Protein AF-A0A2E9WLW0-F1 (afdb_monomer)

Solvent-accessible surface area (backbone atoms only — not comparable to full-atom values): 6761 Å² total; per-residue (Å²): 108,70,68,60,52,52,49,50,51,51,50,53,53,50,38,48,53,51,16,42,52,39,30,72,78,68,38,71,58,10,57,54,50,35,49,49,51,36,47,74,72,67,43,50,56,72,55,32,51,60,54,44,50,54,54,47,49,53,50,51,44,54,52,50,62,75,46,45,91,77,54,61,59,71,61,50,51,56,48,47,68,70,49,59,59,51,62,55,54,46,62,75,45,40,85,77,50,58,55,66,64,51,51,52,53,51,52,53,50,51,51,48,73,74,66,56,79,90,85,126

pLDDT: mean 90.21, std 7.57, range [45.0, 96.81]

Mean predicted aligned error: 4.79 Å

Radius of gyration: 15.96 Å; Cα contacts (8 Å, |Δi|>4): 56; chains: 1; bounding box: 46×31×40 Å

Sequence (120 aa):
MAELELLTLAVLVGAALVGSTISGFLGMGGGIFLLTVLFLCGLEPALAIPIHALVQLTSNGTRAVLFREHVRWSAWRTFALCALPFPVLGLAVAGLLDPDQTKVMIGCLVIFATWKPKGW

Structure (mmCIF, N/CA/C/O backbone):
data_AF-A0A2E9WLW0-F1
#
_entry.id   AF-A0A2E9WLW0-F1
#
loop_
_atom_site.group_PDB
_atom_site.id
_atom_site.type_symbol
_atom_site.label_atom_id
_atom_site.label_alt_id
_atom_site.label_comp_id
_atom_site.label_asym_id
_atom_site.label_entity_id
_atom_site.label_seq_id
_atom_site.pdbx_PDB_ins_code
_atom_site.Cartn_x
_atom_site.Cartn_y
_atom_site.Cartn_z
_atom_site.occupancy
_atom_site.B_iso_or_equiv
_atom_site.auth_seq_id
_atom_site.auth_comp_id
_atom_site.auth_asym_id
_atom_site.auth_atom_id
_atom_site.pdbx_PDB_model_num
ATOM 1 N N . MET A 1 1 ? 25.760 -7.059 -9.262 1.00 61.97 1 MET A N 1
ATOM 2 C CA . MET A 1 1 ? 24.325 -7.411 -9.380 1.00 61.97 1 MET A CA 1
ATOM 3 C C . MET A 1 1 ? 23.724 -7.781 -8.028 1.00 61.97 1 MET A C 1
ATOM 5 O O . MET A 1 1 ? 22.795 -7.101 -7.631 1.00 61.97 1 MET A O 1
ATOM 9 N N . ALA A 1 2 ? 24.290 -8.734 -7.274 1.00 71.62 2 ALA A N 1
ATOM 10 C CA . ALA A 1 2 ? 23.779 -9.109 -5.944 1.00 71.62 2 ALA A CA 1
ATOM 11 C C . ALA A 1 2 ? 23.709 -7.948 -4.925 1.00 71.62 2 ALA A C 1
ATOM 13 O O . ALA A 1 2 ? 22.728 -7.824 -4.202 1.00 71.62 2 ALA A O 1
ATOM 14 N N . GLU A 1 3 ? 24.705 -7.054 -4.894 1.00 67.75 3 GLU A N 1
ATOM 15 C CA . GLU A 1 3 ? 24.673 -5.883 -3.996 1.00 67.75 3 GLU A CA 1
ATOM 16 C C . GLU A 1 3 ? 23.562 -4.885 -4.353 1.00 67.75 3 GLU A C 1
ATOM 18 O O . GLU A 1 3 ? 22.926 -4.322 -3.466 1.00 67.75 3 GLU A O 1
ATOM 23 N N . LEU A 1 4 ? 23.293 -4.701 -5.651 1.00 69.69 4 LEU A N 1
ATOM 24 C CA . LEU A 1 4 ? 22.217 -3.833 -6.130 1.00 69.69 4 LEU A CA 1
ATOM 25 C C . LEU A 1 4 ? 20.842 -4.426 -5.789 1.00 69.69 4 LEU A C 1
ATOM 27 O O . LEU A 1 4 ? 19.948 -3.688 -5.390 1.00 69.69 4 LEU A O 1
ATOM 31 N N . GLU A 1 5 ? 20.682 -5.750 -5.871 1.00 86.12 5 GLU A N 1
ATOM 32 C CA . GLU A 1 5 ? 19.455 -6.424 -5.426 1.00 86.12 5 GLU A CA 1
ATOM 33 C C . GLU A 1 5 ? 19.240 -6.318 -3.915 1.00 86.12 5 GLU A C 1
ATOM 35 O O . GLU A 1 5 ? 18.125 -6.031 -3.475 1.00 86.12 5 GLU A O 1
ATOM 40 N N . LEU A 1 6 ? 20.296 -6.499 -3.114 1.00 90.75 6 LEU A N 1
ATOM 41 C CA . LEU A 1 6 ? 20.202 -6.378 -1.660 1.00 90.75 6 LEU A CA 1
ATOM 42 C C . LEU A 1 6 ? 19.828 -4.952 -1.242 1.00 90.75 6 LEU A C 1
ATOM 44 O O . LEU A 1 6 ? 18.995 -4.770 -0.353 1.00 90.75 6 LEU A O 1
ATOM 48 N N . LEU A 1 7 ? 20.406 -3.948 -1.906 1.00 91.25 7 LEU A N 1
ATOM 49 C CA . LEU A 1 7 ? 20.054 -2.550 -1.688 1.00 91.25 7 LEU A CA 1
ATOM 50 C C . LEU A 1 7 ? 18.584 -2.287 -2.032 1.00 91.25 7 LEU A C 1
ATOM 52 O O . LEU A 1 7 ? 17.874 -1.694 -1.220 1.00 91.25 7 LEU A O 1
ATOM 56 N N . THR A 1 8 ? 18.103 -2.760 -3.186 1.00 89.38 8 THR A N 1
ATOM 57 C CA . THR A 1 8 ? 16.689 -2.626 -3.569 1.00 89.38 8 THR A CA 1
ATOM 58 C C . THR A 1 8 ? 15.778 -3.285 -2.540 1.00 89.38 8 THR A C 1
ATOM 60 O O . THR A 1 8 ? 14.813 -2.668 -2.093 1.00 89.38 8 THR A O 1
ATOM 63 N N . LEU A 1 9 ? 16.100 -4.499 -2.091 1.00 91.88 9 LEU A N 1
ATOM 64 C CA . LEU A 1 9 ? 15.319 -5.185 -1.066 1.00 91.88 9 LEU A CA 1
ATOM 65 C C . LEU A 1 9 ? 15.293 -4.397 0.251 1.00 91.88 9 LEU A C 1
ATOM 67 O O . LEU A 1 9 ? 14.224 -4.219 0.835 1.00 91.88 9 LEU A O 1
ATOM 71 N N . ALA A 1 10 ? 16.440 -3.882 0.696 1.00 94.31 10 ALA A N 1
ATOM 72 C CA . ALA A 1 10 ? 16.530 -3.066 1.903 1.00 94.31 10 ALA A CA 1
ATOM 73 C C . ALA A 1 10 ? 15.683 -1.787 1.793 1.00 94.31 10 ALA A C 1
ATOM 75 O O . ALA A 1 10 ? 14.963 -1.444 2.734 1.00 94.31 10 ALA A O 1
ATOM 76 N N . VAL A 1 11 ? 15.706 -1.120 0.633 1.00 93.75 11 VAL A N 1
ATOM 77 C CA . VAL A 1 11 ? 14.865 0.053 0.350 1.00 93.75 11 VAL A CA 1
ATOM 78 C C . VAL A 1 11 ? 13.383 -0.312 0.397 1.00 93.75 11 VAL A C 1
ATOM 80 O O . VAL A 1 11 ? 12.614 0.385 1.056 1.00 93.75 11 VAL A O 1
ATOM 83 N N . LEU A 1 12 ? 12.971 -1.408 -0.244 1.00 93.88 12 LEU A N 1
ATOM 84 C CA . LEU A 1 12 ? 11.569 -1.835 -0.269 1.00 93.88 12 LEU A CA 1
ATOM 85 C C . LEU A 1 12 ? 11.058 -2.224 1.124 1.00 93.88 12 LEU A C 1
ATOM 87 O O . LEU A 1 12 ? 9.948 -1.843 1.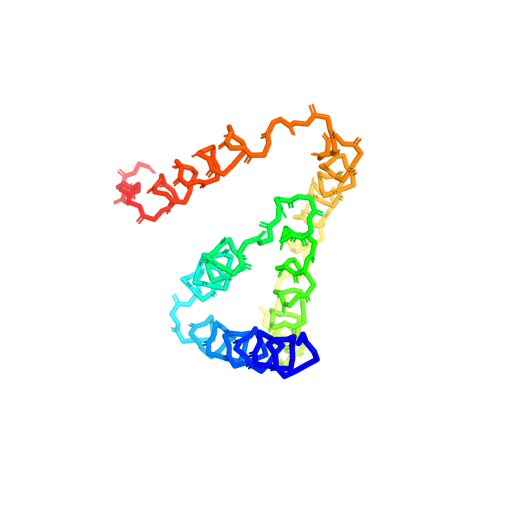497 1.00 93.88 12 LEU A O 1
ATOM 91 N N . VAL A 1 13 ? 11.870 -2.923 1.921 1.00 94.69 13 VAL A N 1
ATOM 92 C CA . VAL A 1 13 ? 11.539 -3.262 3.315 1.00 94.69 13 VAL A CA 1
ATOM 93 C C . VAL A 1 13 ? 11.442 -1.999 4.172 1.00 94.69 13 VAL A C 1
ATOM 95 O O . VAL A 1 13 ? 10.467 -1.824 4.907 1.00 94.69 13 VAL A O 1
ATOM 98 N N . GLY A 1 14 ? 12.407 -1.084 4.045 1.00 96.06 14 GLY A N 1
ATOM 99 C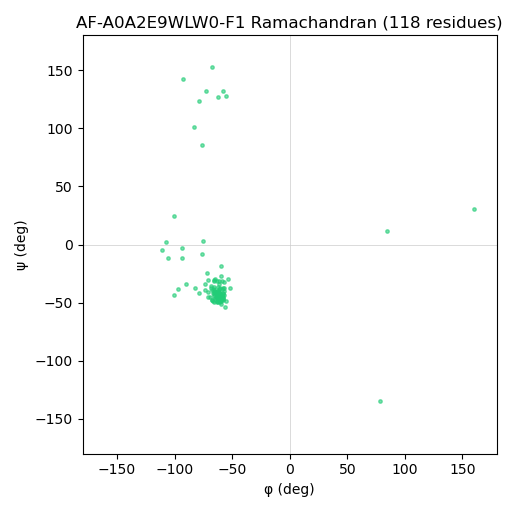 CA . GLY A 1 14 ? 12.379 0.205 4.736 1.00 96.06 14 GLY A CA 1
ATOM 100 C C . GLY A 1 14 ? 11.147 1.032 4.363 1.00 96.06 14 GLY A C 1
ATOM 101 O O . GLY A 1 14 ? 10.455 1.554 5.238 1.00 96.06 14 GLY A O 1
ATOM 102 N N . ALA A 1 15 ? 10.807 1.088 3.076 1.00 95.31 15 ALA A N 1
ATOM 103 C CA . ALA A 1 15 ? 9.621 1.775 2.585 1.00 95.31 15 ALA A CA 1
ATOM 104 C C . ALA A 1 15 ? 8.322 1.118 3.069 1.00 95.31 15 ALA A C 1
ATOM 106 O O . ALA A 1 15 ? 7.385 1.826 3.435 1.00 95.31 15 ALA A O 1
ATOM 107 N N . ALA A 1 16 ? 8.255 -0.213 3.135 1.00 93.88 16 ALA A N 1
ATOM 108 C CA . ALA A 1 16 ? 7.107 -0.926 3.693 1.00 93.88 16 ALA A CA 1
ATOM 109 C 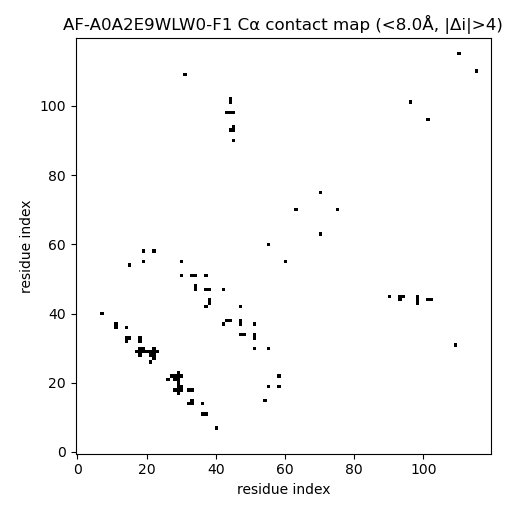C . ALA A 1 16 ? 6.901 -0.600 5.183 1.00 93.88 16 ALA A C 1
ATOM 111 O O . ALA A 1 16 ? 5.762 -0.392 5.617 1.00 93.88 16 ALA A O 1
ATOM 112 N N . LEU A 1 17 ? 7.987 -0.491 5.955 1.00 94.06 17 LEU A N 1
ATOM 113 C CA . LEU A 1 17 ? 7.947 -0.099 7.366 1.00 94.06 17 LEU A CA 1
ATOM 114 C C . LEU A 1 17 ? 7.493 1.358 7.542 1.00 94.06 17 LEU A C 1
ATOM 116 O O . LEU A 1 17 ? 6.582 1.638 8.329 1.00 94.06 17 LEU A O 1
ATOM 120 N N . VAL A 1 18 ? 8.088 2.284 6.785 1.00 94.19 18 VAL A N 1
ATOM 121 C CA . VAL A 1 18 ? 7.729 3.711 6.816 1.00 94.19 18 VAL A CA 1
ATOM 122 C C . VAL A 1 18 ? 6.283 3.905 6.362 1.00 94.19 18 VAL A C 1
ATOM 124 O O . VAL A 1 18 ? 5.497 4.532 7.068 1.00 94.19 18 VAL A O 1
ATOM 127 N N . GLY A 1 19 ? 5.890 3.302 5.241 1.00 92.06 19 GLY A N 1
ATOM 128 C CA . GLY A 1 19 ? 4.526 3.348 4.717 1.00 92.06 19 GLY A CA 1
ATOM 129 C C . GLY A 1 19 ? 3.505 2.746 5.681 1.00 92.06 19 GLY A C 1
ATOM 130 O O . GLY A 1 19 ? 2.418 3.298 5.854 1.00 92.06 19 GLY A O 1
ATOM 131 N N . SER A 1 20 ? 3.853 1.668 6.385 1.00 90.69 20 SER A N 1
ATOM 132 C CA . SER A 1 20 ? 2.989 1.097 7.426 1.00 90.69 20 SER A CA 1
ATOM 133 C C . SER A 1 20 ? 2.831 2.028 8.626 1.00 90.69 20 SER A C 1
ATOM 135 O O . SER A 1 20 ? 1.714 2.199 9.114 1.00 90.69 20 SER A O 1
ATOM 137 N N . THR A 1 21 ? 3.918 2.669 9.057 1.00 90.81 21 THR A N 1
ATOM 138 C CA . THR A 1 21 ? 3.910 3.665 10.138 1.00 90.81 21 THR A CA 1
ATOM 139 C C . THR A 1 21 ? 3.050 4.872 9.762 1.00 90.81 21 THR A C 1
ATOM 141 O O . THR A 1 21 ? 2.134 5.231 10.501 1.00 90.81 21 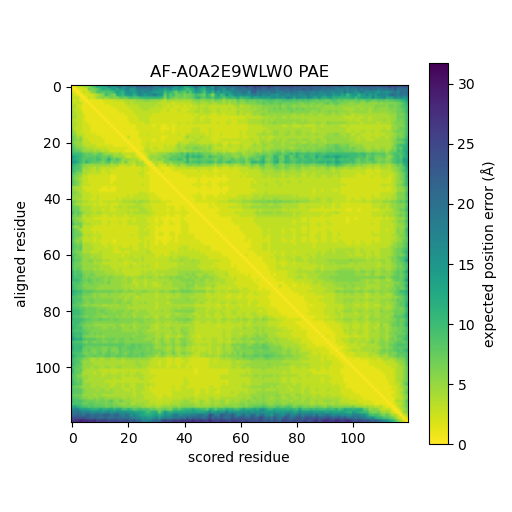THR A O 1
ATOM 144 N N . ILE A 1 22 ? 3.262 5.439 8.569 1.00 89.81 22 ILE A N 1
ATOM 145 C CA . ILE A 1 22 ? 2.436 6.523 8.016 1.00 89.81 22 ILE A CA 1
ATOM 146 C C . ILE A 1 22 ? 0.973 6.081 7.949 1.00 89.81 22 ILE A C 1
ATOM 148 O O . ILE A 1 22 ? 0.095 6.840 8.348 1.00 89.81 22 ILE A O 1
ATOM 152 N N . SER A 1 23 ? 0.698 4.849 7.510 1.00 88.31 23 SER A N 1
ATOM 153 C CA . SER A 1 23 ? -0.675 4.338 7.442 1.00 88.31 23 SER A CA 1
ATOM 154 C C . SER A 1 23 ? -1.357 4.286 8.807 1.00 88.31 23 SER A C 1
ATOM 156 O O . SER A 1 23 ? -2.561 4.518 8.899 1.00 88.31 23 SER A O 1
ATOM 158 N N . GLY A 1 24 ? -0.593 4.007 9.865 1.00 84.44 24 GLY A N 1
ATOM 159 C CA . GLY A 1 24 ? -1.087 3.989 11.238 1.00 84.44 24 GLY A CA 1
ATOM 160 C C . GLY A 1 24 ? -1.526 5.362 11.754 1.00 84.44 24 GLY A C 1
ATOM 161 O O . GLY A 1 24 ? -2.546 5.440 12.432 1.00 84.44 24 GLY A O 1
ATOM 162 N N . PHE A 1 25 ? -0.799 6.433 11.416 1.00 85.88 25 PHE A N 1
ATOM 163 C CA . PHE A 1 25 ? -1.073 7.785 11.931 1.00 85.88 25 PHE A CA 1
ATOM 164 C C . PHE A 1 25 ? -1.904 8.664 10.986 1.00 85.88 25 PHE A C 1
ATOM 166 O O . PHE A 1 25 ? -2.739 9.442 11.437 1.00 85.88 25 PHE A O 1
ATOM 173 N N . LEU A 1 26 ? -1.664 8.565 9.676 1.00 80.75 26 LEU A N 1
ATOM 174 C CA . LEU A 1 26 ? -2.188 9.471 8.644 1.00 80.75 26 LEU A CA 1
ATOM 175 C C . LEU A 1 26 ? -3.227 8.803 7.724 1.00 80.75 26 LEU A C 1
ATOM 177 O O . LEU A 1 26 ? -3.813 9.464 6.866 1.00 80.75 26 LEU A O 1
ATOM 181 N N . GLY A 1 27 ? -3.473 7.498 7.873 1.00 81.00 27 GLY A N 1
ATOM 182 C CA . GLY A 1 27 ? -4.435 6.756 7.054 1.00 81.00 27 GLY A CA 1
ATOM 183 C C . GLY A 1 27 ? -3.902 6.399 5.660 1.00 81.00 27 GLY A C 1
ATOM 184 O O . GLY A 1 27 ? -2.785 5.918 5.514 1.00 81.00 27 GLY A O 1
ATOM 185 N N . MET A 1 28 ? -4.692 6.591 4.598 1.00 79.19 28 MET A N 1
ATOM 186 C CA . MET A 1 28 ? -4.394 6.034 3.259 1.00 79.19 28 MET A CA 1
ATOM 187 C C . MET A 1 28 ? -3.057 6.482 2.629 1.00 79.19 28 MET A C 1
ATOM 189 O O . MET A 1 28 ? -2.553 5.801 1.735 1.00 79.19 28 MET A O 1
ATOM 193 N N . GLY A 1 29 ? -2.454 7.580 3.100 1.00 83.81 29 GLY A N 1
ATOM 194 C CA . GLY A 1 29 ? -1.206 8.125 2.551 1.00 83.81 29 GLY A CA 1
ATOM 195 C C . GLY A 1 29 ? -0.024 7.151 2.582 1.00 83.81 29 GLY A C 1
ATOM 196 O O . GLY A 1 29 ? 0.798 7.156 1.669 1.00 83.81 29 GLY A O 1
ATOM 197 N N . GLY A 1 30 ? 0.039 6.261 3.575 1.00 89.88 30 GLY A N 1
ATOM 198 C CA . GLY A 1 30 ? 1.142 5.304 3.677 1.00 89.88 30 GLY A CA 1
ATOM 199 C C . GLY A 1 30 ? 1.110 4.215 2.601 1.00 89.88 30 GLY A C 1
ATOM 200 O O . GLY A 1 30 ? 2.159 3.770 2.136 1.00 89.88 30 GLY A O 1
ATOM 201 N N . GLY A 1 31 ? -0.086 3.846 2.138 1.00 92.12 31 GLY A N 1
ATOM 202 C CA . GLY A 1 31 ? -0.235 2.934 1.010 1.00 92.12 31 GLY A CA 1
ATOM 203 C C . GLY A 1 31 ? 0.204 3.567 -0.311 1.00 92.12 31 GLY A C 1
ATOM 204 O O . GLY A 1 31 ? 0.958 2.959 -1.069 1.00 92.12 31 GLY A O 1
ATOM 205 N N . ILE A 1 32 ? -0.211 4.813 -0.549 1.00 92.69 32 ILE A N 1
ATOM 206 C CA . ILE A 1 32 ? 0.184 5.587 -1.735 1.00 92.69 32 ILE A CA 1
ATOM 207 C C . ILE A 1 32 ? 1.708 5.748 -1.783 1.00 92.69 32 ILE A C 1
ATOM 209 O O . ILE A 1 32 ? 2.320 5.540 -2.832 1.00 92.69 32 ILE A O 1
ATOM 213 N N . PHE A 1 33 ? 2.323 6.051 -0.635 1.00 93.69 33 PHE A N 1
ATOM 214 C CA . PHE A 1 33 ? 3.775 6.128 -0.493 1.00 93.69 33 PHE A CA 1
ATOM 215 C C . PHE A 1 33 ? 4.460 4.825 -0.921 1.00 93.69 33 PHE A C 1
ATOM 217 O O . PHE A 1 33 ? 5.317 4.847 -1.802 1.00 93.69 33 PHE A O 1
ATOM 224 N N . LEU A 1 34 ? 4.053 3.684 -0.355 1.00 95.25 34 LEU A N 1
ATOM 225 C CA . LEU A 1 34 ? 4.658 2.395 -0.692 1.00 95.25 34 LEU A CA 1
ATOM 226 C C . LEU A 1 34 ? 4.500 2.057 -2.181 1.00 95.25 34 LEU A C 1
ATOM 228 O O . LEU A 1 34 ? 5.463 1.631 -2.813 1.00 95.25 34 LEU A O 1
ATOM 232 N N . LEU A 1 35 ? 3.309 2.265 -2.748 1.00 94.81 35 LEU A N 1
ATOM 233 C CA . LEU A 1 35 ? 3.056 1.993 -4.165 1.00 94.81 35 LEU A CA 1
ATOM 234 C C . LEU A 1 35 ? 3.943 2.854 -5.078 1.00 94.81 35 LEU A C 1
ATOM 236 O O . LEU A 1 35 ? 4.471 2.362 -6.072 1.00 94.81 35 LEU A O 1
ATOM 240 N N . THR A 1 36 ? 4.167 4.112 -4.693 1.00 93.38 36 THR A N 1
ATOM 241 C CA . THR A 1 36 ? 5.071 5.026 -5.405 1.00 93.38 36 THR A CA 1
ATOM 242 C C . THR A 1 36 ? 6.508 4.517 -5.373 1.00 93.38 36 THR A C 1
ATOM 244 O O . THR A 1 36 ? 7.159 4.471 -6.413 1.00 93.38 36 THR A O 1
ATOM 247 N N . VAL A 1 37 ? 7.002 4.086 -4.208 1.00 95.31 37 VAL A N 1
ATOM 248 C CA . VAL A 1 37 ? 8.364 3.543 -4.086 1.00 95.31 37 VAL A CA 1
ATOM 249 C C . VAL A 1 37 ? 8.539 2.284 -4.936 1.00 95.31 37 VAL A C 1
ATOM 251 O O . VAL A 1 37 ? 9.547 2.164 -5.625 1.00 95.31 37 VAL A O 1
ATOM 254 N N . LEU A 1 38 ? 7.551 1.383 -4.956 1.00 95.62 38 LEU A N 1
ATOM 255 C CA . LEU A 1 38 ? 7.598 0.180 -5.797 1.00 95.62 38 LEU A CA 1
ATOM 256 C C . LEU A 1 38 ? 7.766 0.539 -7.284 1.00 95.62 38 LEU A C 1
ATOM 258 O O . LEU A 1 38 ? 8.625 -0.033 -7.953 1.00 95.62 38 LEU A O 1
ATOM 262 N N . PHE A 1 39 ? 7.020 1.527 -7.789 1.00 94.44 39 PHE A N 1
ATOM 263 C CA . PHE A 1 39 ? 7.173 1.995 -9.171 1.00 94.44 39 PHE A CA 1
ATOM 264 C C . PHE A 1 39 ? 8.509 2.699 -9.430 1.00 94.44 39 PHE A C 1
ATOM 266 O O . PHE A 1 39 ? 9.108 2.482 -10.482 1.00 94.44 39 PHE A O 1
ATOM 273 N N . LEU A 1 40 ? 9.007 3.502 -8.483 1.00 92.38 40 LEU A N 1
ATOM 274 C CA . LEU A 1 40 ? 10.314 4.162 -8.604 1.00 92.38 40 LEU A CA 1
ATOM 275 C C . LEU A 1 40 ? 11.479 3.164 -8.611 1.00 92.38 40 LEU A C 1
ATOM 277 O O . LEU A 1 40 ? 12.487 3.409 -9.267 1.00 92.38 40 LEU A O 1
ATOM 281 N N . CYS A 1 41 ? 11.330 2.023 -7.935 1.00 91.75 41 CYS A N 1
ATOM 282 C CA . CYS A 1 41 ? 12.273 0.905 -8.001 1.00 91.75 41 CYS A CA 1
ATOM 283 C C . CYS A 1 41 ? 12.163 0.088 -9.303 1.00 91.75 41 CYS A C 1
ATOM 285 O O . CYS A 1 41 ? 12.866 -0.909 -9.451 1.00 91.75 41 CYS A O 1
ATOM 287 N N . GLY A 1 42 ? 11.304 0.493 -10.245 1.00 91.38 42 GLY A N 1
ATOM 288 C CA . GLY A 1 42 ? 11.184 -0.126 -11.564 1.00 91.38 42 GLY A CA 1
ATOM 289 C C . GLY A 1 42 ? 10.268 -1.347 -11.616 1.00 91.38 42 GLY A C 1
ATOM 290 O O . GLY A 1 42 ? 10.269 -2.049 -12.623 1.00 91.38 42 GLY A O 1
ATOM 291 N N . LEU A 1 43 ? 9.479 -1.617 -10.570 1.00 92.81 43 LEU A N 1
ATOM 292 C CA . LEU A 1 43 ? 8.546 -2.741 -10.603 1.00 92.81 43 LEU A CA 1
ATOM 293 C C . LEU A 1 43 ? 7.367 -2.421 -11.524 1.00 92.81 43 LEU A C 1
ATOM 295 O O . LEU A 1 43 ? 6.720 -1.377 -11.409 1.00 92.81 43 LEU A O 1
ATOM 299 N N . GLU A 1 44 ? 7.047 -3.361 -12.406 1.00 93.06 44 GLU A N 1
ATOM 300 C CA . GLU A 1 44 ? 5.849 -3.279 -13.234 1.00 93.06 44 GLU A CA 1
ATOM 301 C C . GLU A 1 44 ? 4.571 -3.404 -12.388 1.00 93.06 44 GLU A C 1
ATOM 303 O O . GLU A 1 44 ? 4.581 -4.070 -11.346 1.00 93.06 44 GLU A O 1
ATOM 308 N N . PRO A 1 45 ? 3.436 -2.828 -12.831 1.00 92.56 45 PRO A N 1
ATOM 309 C CA . PRO A 1 45 ? 2.158 -2.913 -12.120 1.00 92.56 45 PRO A CA 1
ATOM 310 C C . PRO A 1 45 ? 1.737 -4.335 -11.746 1.00 92.56 45 PRO A C 1
ATOM 312 O O . PRO A 1 45 ? 1.241 -4.546 -10.639 1.00 92.56 45 PRO A O 1
ATOM 315 N N . ALA A 1 46 ? 2.003 -5.310 -12.619 1.00 91.06 46 ALA A N 1
ATOM 316 C CA . ALA A 1 46 ? 1.695 -6.718 -12.382 1.00 91.06 46 ALA A CA 1
ATOM 317 C C . ALA A 1 46 ? 2.402 -7.302 -11.141 1.00 91.06 46 ALA A C 1
ATOM 319 O O . ALA A 1 46 ? 1.871 -8.217 -10.517 1.00 91.06 46 ALA A O 1
ATOM 320 N N . LEU A 1 47 ? 3.559 -6.755 -10.747 1.00 91.81 47 LEU A N 1
ATOM 321 C CA . LEU A 1 47 ? 4.295 -7.146 -9.537 1.00 91.81 47 LEU A CA 1
ATOM 322 C C . LEU A 1 47 ? 4.062 -6.177 -8.374 1.00 91.81 47 LEU A C 1
ATOM 324 O O . LEU A 1 47 ? 3.836 -6.600 -7.238 1.00 91.81 47 LEU A O 1
ATOM 328 N N . ALA A 1 48 ? 4.092 -4.873 -8.646 1.00 93.56 48 ALA A N 1
ATOM 329 C CA . ALA A 1 48 ? 3.968 -3.839 -7.626 1.00 93.56 48 ALA A CA 1
ATOM 330 C C . ALA A 1 48 ? 2.610 -3.890 -6.909 1.00 93.56 48 ALA A C 1
ATOM 332 O O . ALA A 1 48 ? 2.565 -3.774 -5.684 1.00 93.56 48 ALA A O 1
ATOM 333 N N . ILE A 1 49 ? 1.506 -4.094 -7.640 1.00 93.00 49 ILE A N 1
ATOM 334 C CA . ILE A 1 49 ? 0.154 -4.083 -7.059 1.00 93.00 49 ILE A CA 1
ATOM 335 C C . ILE A 1 49 ? -0.049 -5.256 -6.080 1.00 93.00 49 ILE A C 1
ATOM 337 O O . ILE A 1 49 ? -0.471 -4.990 -4.951 1.00 93.00 49 ILE A O 1
ATOM 341 N N . PRO A 1 50 ? 0.275 -6.525 -6.417 1.00 92.00 50 PRO A N 1
ATOM 342 C CA . PRO A 1 50 ? 0.183 -7.626 -5.456 1.00 92.00 50 PRO A CA 1
ATOM 343 C C . PRO A 1 50 ? 1.073 -7.445 -4.223 1.00 92.00 50 PRO A C 1
ATOM 345 O O . PRO A 1 50 ? 0.611 -7.670 -3.103 1.00 92.00 50 PRO A O 1
ATOM 348 N N . ILE A 1 51 ? 2.323 -6.998 -4.401 1.00 93.75 51 ILE A N 1
ATOM 349 C CA . ILE A 1 51 ? 3.246 -6.749 -3.280 1.00 93.75 51 ILE A CA 1
ATOM 350 C C . ILE A 1 51 ? 2.667 -5.679 -2.352 1.00 93.75 51 ILE A C 1
ATOM 352 O O . ILE A 1 51 ? 2.564 -5.886 -1.141 1.00 93.75 51 ILE A O 1
ATOM 356 N N . HIS A 1 52 ? 2.227 -4.559 -2.924 1.00 94.25 52 HIS A N 1
ATOM 357 C CA . HIS A 1 52 ? 1.557 -3.494 -2.193 1.00 94.25 52 HIS A CA 1
ATOM 358 C C . HIS A 1 52 ? 0.334 -4.017 -1.424 1.00 94.25 52 HIS A C 1
ATOM 360 O O . HIS A 1 52 ? 0.203 -3.760 -0.227 1.00 94.25 52 HIS A O 1
ATOM 366 N N . ALA A 1 53 ? -0.536 -4.788 -2.081 1.00 92.88 53 ALA A N 1
ATOM 367 C CA . ALA A 1 53 ? -1.744 -5.336 -1.473 1.00 92.88 53 ALA A CA 1
ATOM 368 C C . ALA A 1 53 ? -1.435 -6.248 -0.275 1.00 92.88 53 ALA A C 1
ATOM 370 O O . ALA A 1 53 ? -2.089 -6.126 0.760 1.00 92.88 53 ALA A O 1
ATOM 371 N N . LEU A 1 54 ? -0.420 -7.112 -0.372 1.00 93.50 54 LEU A N 1
ATOM 372 C CA . LEU A 1 54 ? -0.009 -8.000 0.722 1.00 93.50 54 LEU A CA 1
ATOM 373 C C . LEU A 1 54 ? 0.540 -7.225 1.925 1.00 93.50 54 LEU A C 1
ATOM 375 O O . LEU A 1 54 ? 0.163 -7.501 3.072 1.00 93.50 54 LEU A O 1
ATOM 379 N N . VAL A 1 55 ? 1.387 -6.222 1.676 1.00 93.62 55 VAL A N 1
ATOM 380 C CA . VAL A 1 55 ? 1.910 -5.357 2.742 1.00 93.62 55 VAL A CA 1
ATOM 381 C C . VAL A 1 55 ? 0.765 -4.603 3.419 1.00 93.62 55 VAL A C 1
ATOM 383 O O . VAL A 1 55 ? 0.681 -4.581 4.649 1.00 93.62 55 VAL A O 1
ATOM 386 N N . GLN A 1 56 ? -0.176 -4.058 2.644 1.00 92.81 56 GLN A N 1
ATOM 387 C CA . GLN A 1 56 ? -1.328 -3.341 3.190 1.00 92.81 56 GLN A CA 1
ATOM 388 C C . GLN A 1 56 ? -2.307 -4.256 3.920 1.00 92.81 56 GLN A C 1
ATOM 390 O O . GLN A 1 56 ? -2.873 -3.836 4.929 1.00 92.81 56 GLN A O 1
ATOM 395 N N . LEU A 1 57 ? -2.506 -5.492 3.465 1.00 92.75 57 LEU A N 1
ATOM 396 C CA . LEU A 1 57 ? -3.346 -6.460 4.162 1.00 92.75 57 LEU A CA 1
ATOM 397 C C . LEU A 1 57 ? -2.745 -6.815 5.523 1.00 92.75 57 LEU A C 1
ATOM 399 O O . LEU A 1 57 ? -3.464 -6.850 6.515 1.00 92.75 57 LEU A O 1
ATOM 403 N N . THR A 1 58 ? -1.426 -6.987 5.591 1.00 93.31 58 THR A N 1
ATOM 404 C CA . THR A 1 58 ? -0.719 -7.252 6.852 1.00 93.31 58 THR A CA 1
ATOM 405 C C . THR A 1 58 ? -0.769 -6.030 7.779 1.00 93.31 58 THR A C 1
ATOM 407 O O . THR A 1 58 ? -1.155 -6.130 8.946 1.0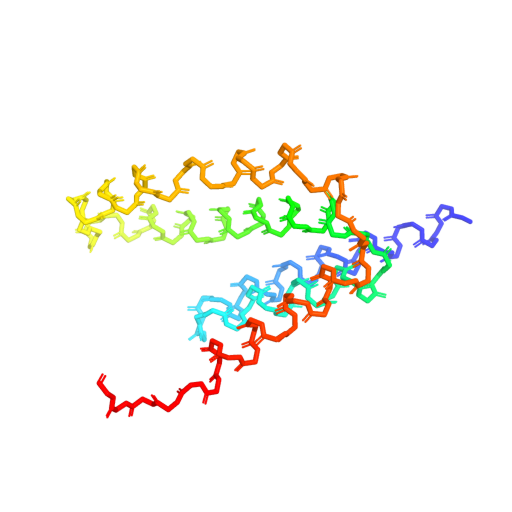0 93.31 58 THR A O 1
ATOM 410 N N . SER A 1 59 ? -0.466 -4.841 7.252 1.00 92.06 59 SER A N 1
ATOM 411 C CA . SER A 1 59 ? -0.467 -3.578 8.003 1.00 92.06 59 SER A CA 1
ATOM 412 C C . SER A 1 59 ? -1.859 -3.210 8.534 1.00 92.06 59 SER A C 1
ATOM 414 O O . SER A 1 59 ? -2.027 -2.925 9.717 1.00 92.06 59 SER A O 1
ATOM 416 N N . ASN A 1 60 ? -2.891 -3.244 7.688 1.00 91.88 60 ASN A N 1
ATOM 417 C CA . ASN A 1 60 ? -4.266 -2.959 8.110 1.00 91.88 60 ASN A CA 1
ATOM 418 C C . ASN A 1 60 ? -4.866 -4.107 8.924 1.00 91.88 60 ASN A C 1
ATOM 420 O O . ASN A 1 60 ? -5.641 -3.860 9.844 1.00 91.88 60 ASN A O 1
ATOM 424 N N . GLY A 1 61 ? -4.505 -5.350 8.607 1.00 92.56 61 GLY A N 1
ATOM 425 C CA . GLY A 1 61 ? -4.985 -6.543 9.297 1.00 92.56 61 GLY A CA 1
ATOM 426 C C . GLY A 1 61 ? -4.550 -6.572 10.754 1.00 92.56 61 GLY A C 1
ATOM 427 O O . GLY A 1 61 ? -5.384 -6.791 11.626 1.00 92.56 61 GLY A O 1
ATOM 428 N N . THR A 1 62 ? -3.287 -6.255 11.048 1.00 92.31 62 THR A N 1
ATOM 429 C CA . THR A 1 62 ? -2.815 -6.139 12.441 1.00 92.31 6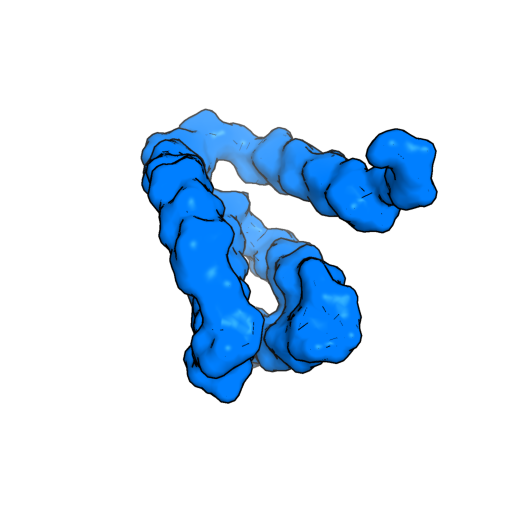2 THR A CA 1
ATOM 430 C C . THR A 1 62 ? -3.614 -5.097 13.230 1.00 92.31 62 THR A C 1
ATOM 432 O O . THR A 1 62 ? -4.034 -5.383 14.351 1.00 92.31 62 THR A O 1
ATOM 435 N N . ARG A 1 63 ? -3.932 -3.936 12.633 1.00 89.94 63 ARG A N 1
ATOM 436 C CA . ARG A 1 63 ? -4.821 -2.926 13.244 1.00 89.94 63 ARG A CA 1
ATOM 437 C C . ARG A 1 63 ? -6.242 -3.451 13.451 1.00 89.94 63 ARG A C 1
ATOM 439 O O . ARG A 1 63 ? -6.804 -3.274 14.528 1.00 89.94 63 ARG A O 1
ATOM 446 N N . ALA A 1 64 ? -6.815 -4.113 12.450 1.00 92.44 64 ALA A N 1
ATOM 447 C CA . ALA A 1 64 ? -8.154 -4.688 12.544 1.00 92.44 64 ALA A CA 1
ATOM 448 C C . ALA A 1 64 ? -8.245 -5.767 13.636 1.00 92.44 64 ALA A C 1
ATOM 450 O O . ALA A 1 64 ? -9.251 -5.843 14.334 1.00 92.44 64 ALA A O 1
ATOM 451 N N . VAL A 1 65 ? -7.189 -6.567 13.819 1.00 94.94 65 VAL A N 1
ATOM 452 C CA . VAL A 1 65 ? -7.096 -7.574 14.885 1.00 94.94 65 VAL A CA 1
ATOM 453 C C . VAL A 1 65 ? -6.937 -6.918 16.257 1.00 94.94 65 VAL A C 1
ATOM 455 O O . VAL A 1 65 ? -7.635 -7.312 17.192 1.00 94.94 65 VAL A O 1
ATOM 458 N N . LEU A 1 66 ? -6.060 -5.915 16.382 1.00 94.88 66 LEU A N 1
ATOM 459 C CA . LEU A 1 66 ? -5.826 -5.197 17.640 1.00 94.88 66 LEU A CA 1
ATOM 460 C C . LEU A 1 66 ? -7.095 -4.481 18.125 1.00 94.88 66 LEU A C 1
ATOM 462 O O . LEU A 1 66 ? -7.431 -4.547 19.302 1.00 94.88 66 LEU A O 1
ATOM 466 N N . PHE A 1 67 ? -7.834 -3.854 17.208 1.00 94.19 67 PHE A N 1
ATOM 467 C CA . PHE A 1 67 ? -9.066 -3.119 17.503 1.00 94.19 67 PHE A CA 1
ATOM 468 C C . PHE A 1 67 ? -10.338 -3.910 17.173 1.00 94.19 67 PHE A C 1
ATOM 470 O O . PHE A 1 67 ? -11.392 -3.312 16.962 1.00 94.19 67 PHE A O 1
ATOM 477 N N . ARG A 1 68 ? -10.273 -5.247 17.146 1.00 95.81 68 ARG A N 1
ATOM 478 C CA . ARG A 1 68 ? -11.368 -6.129 16.691 1.00 95.81 68 ARG A CA 1
ATOM 479 C C . ARG A 1 68 ? -12.718 -5.903 17.378 1.00 95.81 68 ARG A C 1
ATOM 481 O O . ARG A 1 68 ? -13.758 -6.131 16.767 1.00 95.81 68 ARG A O 1
ATOM 488 N N . GLU A 1 69 ? -12.707 -5.457 18.631 1.00 96.81 69 GLU A N 1
ATOM 489 C CA . GLU A 1 69 ? -13.917 -5.168 19.415 1.00 96.81 69 GLU A CA 1
ATOM 490 C C . GLU A 1 69 ? -14.639 -3.904 18.926 1.00 96.81 69 GLU A C 1
ATOM 492 O O . GLU A 1 69 ? -15.852 -3.787 19.062 1.00 96.81 69 GLU A O 1
ATOM 497 N N . HIS A 1 70 ? -13.911 -2.996 18.275 1.00 95.38 70 HIS A N 1
ATOM 498 C CA . HIS A 1 70 ? -14.438 -1.767 17.681 1.00 95.38 70 HIS A CA 1
ATOM 499 C C . HIS A 1 70 ? -14.804 -1.945 16.198 1.00 95.38 70 HIS A C 1
ATOM 501 O O . HIS A 1 70 ? -15.317 -1.023 15.558 1.00 95.38 70 HIS A O 1
ATOM 507 N N . VAL A 1 71 ? -14.550 -3.126 15.621 1.00 94.88 71 VAL A N 1
ATOM 508 C CA . VAL A 1 71 ? -14.870 -3.418 14.223 1.00 94.88 71 VAL A CA 1
ATOM 509 C C . VAL A 1 71 ? -16.360 -3.718 14.086 1.00 94.88 71 VAL A C 1
ATOM 511 O O . VAL A 1 71 ? -16.901 -4.657 14.669 1.00 94.88 71 VAL A O 1
ATOM 514 N N . ARG A 1 72 ? -17.041 -2.956 13.228 1.00 96.75 72 ARG A N 1
ATOM 515 C CA . ARG A 1 72 ? -18.421 -3.246 12.818 1.00 96.75 72 ARG A CA 1
ATOM 516 C C . ARG A 1 72 ? -18.438 -4.392 11.805 1.00 96.75 72 ARG A C 1
ATOM 518 O O . ARG A 1 72 ? -18.452 -4.166 10.595 1.00 96.75 72 ARG A O 1
ATOM 525 N N . TRP A 1 73 ? -18.458 -5.626 12.303 1.00 95.19 73 TRP A N 1
ATOM 526 C CA . TRP A 1 73 ? -18.356 -6.845 11.489 1.00 95.19 73 TRP A CA 1
ATOM 527 C C . TRP A 1 73 ? -19.422 -6.980 10.397 1.00 95.19 73 TRP A C 1
ATOM 529 O O . TRP A 1 73 ? -19.126 -7.515 9.333 1.00 95.19 73 TRP A O 1
ATOM 539 N N . SER A 1 74 ? -20.637 -6.467 10.606 1.00 96.06 74 SER A N 1
ATOM 540 C CA . SER A 1 74 ? -21.675 -6.459 9.565 1.00 96.06 74 SER A CA 1
ATOM 541 C C . SER A 1 74 ? -21.252 -5.642 8.339 1.00 96.06 74 SER A C 1
ATOM 543 O O . SER A 1 74 ? -21.305 -6.146 7.221 1.00 96.06 74 SER A O 1
ATOM 545 N N . ALA A 1 75 ? -20.753 -4.421 8.549 1.00 95.44 75 ALA A N 1
ATOM 546 C CA . ALA A 1 75 ? -20.259 -3.559 7.479 1.00 95.44 75 ALA A CA 1
ATOM 547 C C . ALA A 1 75 ? -19.008 -4.146 6.810 1.00 95.44 75 ALA A C 1
ATOM 549 O O . ALA A 1 75 ? -18.905 -4.135 5.584 1.00 95.44 75 ALA A O 1
ATOM 550 N N . TRP A 1 76 ? -18.088 -4.707 7.604 1.00 94.31 76 TRP A N 1
ATOM 551 C CA . TRP A 1 76 ? -16.887 -5.356 7.077 1.00 94.31 76 TRP A CA 1
ATOM 552 C C . TRP A 1 76 ? -17.225 -6.531 6.151 1.00 94.31 76 TRP A C 1
ATOM 554 O O . TRP A 1 76 ? -16.649 -6.628 5.073 1.00 94.31 76 TRP A O 1
ATOM 564 N N . ARG A 1 77 ? -18.189 -7.389 6.519 1.00 95.12 77 ARG A N 1
ATOM 565 C CA . ARG A 1 77 ? -18.601 -8.532 5.684 1.00 95.12 77 ARG A CA 1
ATOM 566 C C . ARG A 1 77 ? -19.208 -8.077 4.362 1.00 95.12 77 ARG A C 1
ATOM 568 O O . ARG A 1 77 ? -18.826 -8.608 3.326 1.00 95.12 77 ARG A O 1
ATOM 575 N N . THR A 1 78 ? -20.103 -7.089 4.383 1.00 96.12 78 THR A N 1
ATOM 576 C CA . THR A 1 78 ? -20.681 -6.531 3.150 1.00 96.12 78 THR A CA 1
ATOM 577 C C . THR A 1 78 ? -19.593 -5.942 2.257 1.00 96.12 78 THR A C 1
ATOM 579 O O . THR A 1 78 ? -19.552 -6.239 1.066 1.00 96.12 78 THR A O 1
ATOM 582 N N . PHE A 1 79 ? -18.669 -5.167 2.832 1.00 93.62 79 PHE A N 1
ATOM 583 C CA . PHE A 1 79 ? -17.534 -4.624 2.092 1.00 93.62 79 PHE A CA 1
ATOM 584 C C . PHE A 1 79 ? -16.666 -5.734 1.491 1.00 93.62 79 PHE A C 1
ATOM 586 O O . PHE A 1 79 ? -16.377 -5.695 0.301 1.00 93.62 79 PHE A O 1
ATOM 593 N N . ALA A 1 80 ? -16.289 -6.741 2.282 1.00 92.62 80 ALA A N 1
ATOM 594 C CA . ALA A 1 80 ? -15.446 -7.842 1.835 1.00 92.62 80 ALA A CA 1
ATOM 595 C C . ALA A 1 80 ? -16.107 -8.648 0.708 1.00 92.62 80 ALA A C 1
ATOM 597 O O . ALA A 1 80 ? -15.455 -8.923 -0.292 1.00 92.62 80 ALA A O 1
ATOM 598 N N . LEU A 1 81 ? -17.397 -8.975 0.823 1.00 95.00 81 LEU A N 1
ATOM 599 C CA . LEU A 1 81 ? -18.126 -9.715 -0.212 1.00 95.00 81 LEU A CA 1
ATOM 600 C C . LEU A 1 81 ? -18.180 -8.954 -1.539 1.00 95.00 81 LEU A C 1
ATOM 602 O O . LEU A 1 81 ? -17.990 -9.555 -2.593 1.00 95.00 81 LEU A O 1
ATOM 606 N N . CYS A 1 82 ? -18.396 -7.640 -1.489 1.00 94.62 82 CYS A N 1
ATOM 607 C CA . CYS A 1 82 ? -18.405 -6.813 -2.689 1.00 94.62 82 CYS A CA 1
ATOM 608 C C . CYS A 1 82 ? -16.994 -6.597 -3.250 1.00 94.62 82 CYS A C 1
ATOM 610 O O . CYS A 1 82 ? -16.820 -6.593 -4.460 1.00 94.62 82 CYS A O 1
ATOM 612 N N . ALA A 1 83 ? -15.986 -6.406 -2.396 1.00 92.25 83 ALA A N 1
ATOM 613 C CA . 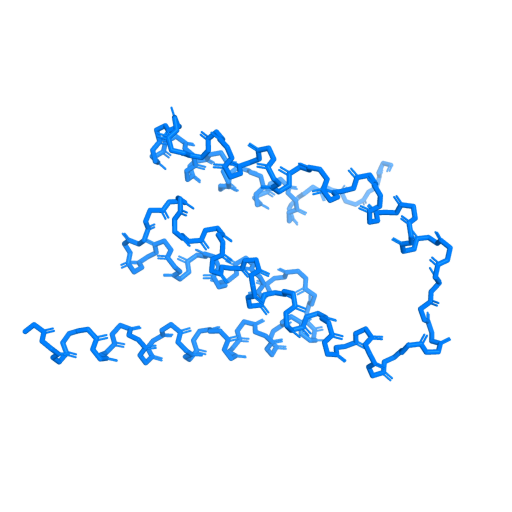ALA A 1 83 ? -14.642 -6.025 -2.821 1.00 92.25 83 ALA A CA 1
ATOM 614 C C . ALA A 1 83 ? -13.790 -7.212 -3.294 1.00 92.25 83 ALA A C 1
ATOM 616 O O . ALA A 1 83 ? -13.016 -7.062 -4.235 1.00 92.25 83 ALA A O 1
ATOM 617 N N . LEU A 1 84 ? -13.910 -8.383 -2.664 1.00 91.12 84 LEU A N 1
ATOM 618 C CA . LEU A 1 84 ? -13.011 -9.529 -2.862 1.00 91.12 84 LEU A CA 1
ATOM 619 C C . LEU A 1 84 ? -12.964 -10.102 -4.295 1.00 91.12 84 LEU A C 1
ATOM 621 O O . LEU A 1 84 ? -11.886 -10.544 -4.696 1.00 91.12 84 LEU A O 1
ATOM 625 N N . PRO A 1 85 ? -14.037 -10.061 -5.110 1.00 93.12 85 PRO A N 1
ATOM 626 C CA . PRO A 1 85 ? -13.955 -10.471 -6.513 1.00 93.12 85 PRO A CA 1
ATOM 627 C C . PRO A 1 85 ? -13.011 -9.600 -7.358 1.00 93.12 85 PRO A C 1
ATOM 629 O O . PRO A 1 85 ? -12.382 -10.095 -8.292 1.00 93.12 85 PRO A O 1
ATOM 632 N N . PHE A 1 86 ? -12.879 -8.308 -7.042 1.00 92.06 86 PHE A N 1
ATOM 633 C CA . PHE A 1 86 ? -12.157 -7.360 -7.893 1.00 92.06 86 PHE A CA 1
ATOM 634 C C . PHE A 1 86 ? -10.635 -7.564 -7.916 1.00 92.06 86 PHE A C 1
ATOM 636 O O . PHE A 1 86 ? -10.079 -7.508 -9.008 1.00 92.06 86 PHE A O 1
ATOM 643 N N . PRO A 1 87 ? -9.933 -7.854 -6.801 1.00 89.44 87 PRO A N 1
ATOM 644 C CA . PRO A 1 87 ? -8.525 -8.243 -6.849 1.00 89.44 87 PRO A CA 1
ATOM 645 C C . PRO A 1 87 ? -8.262 -9.488 -7.704 1.00 89.44 87 PRO A C 1
ATOM 647 O O . PRO A 1 87 ? -7.258 -9.534 -8.408 1.00 89.44 87 PRO A O 1
ATOM 650 N N . VAL A 1 88 ? -9.167 -10.475 -7.681 1.00 88.25 88 VAL A N 1
ATOM 651 C CA . VAL A 1 88 ? -9.038 -11.702 -8.489 1.00 88.25 88 VAL A CA 1
ATOM 652 C C . VAL A 1 88 ? -9.176 -11.381 -9.975 1.00 88.25 88 VAL A C 1
ATOM 654 O O . VAL A 1 88 ? -8.337 -11.787 -10.776 1.00 88.25 88 VAL A O 1
ATOM 657 N N . LEU A 1 89 ? -10.196 -10.600 -10.340 1.00 90.88 89 LEU A N 1
ATOM 658 C CA . LEU A 1 89 ? -10.376 -10.116 -11.710 1.00 90.88 89 LEU A CA 1
ATOM 659 C C . LEU A 1 89 ? -9.200 -9.240 -12.154 1.00 90.88 89 LEU A C 1
ATOM 661 O O . LEU A 1 89 ? -8.706 -9.394 -13.266 1.00 90.88 89 LEU A O 1
ATOM 665 N N . GLY A 1 90 ? -8.720 -8.366 -11.268 1.00 89.44 90 GLY A N 1
ATOM 666 C CA . GLY A 1 90 ? -7.557 -7.517 -11.493 1.00 89.44 90 GLY A CA 1
ATOM 667 C C . GLY A 1 90 ? -6.312 -8.335 -11.809 1.00 89.44 90 GLY A C 1
ATOM 668 O O . GLY A 1 90 ? -5.640 -8.041 -12.788 1.00 89.44 90 GLY A O 1
ATOM 669 N N . LEU A 1 91 ? -6.045 -9.404 -11.052 1.00 86.31 91 LEU A N 1
ATOM 670 C CA . LEU A 1 91 ? -4.934 -10.315 -11.331 1.00 86.31 91 LEU A CA 1
ATOM 671 C C . LEU A 1 91 ? -5.085 -11.012 -12.691 1.00 86.31 91 LEU A C 1
ATOM 673 O O . LEU A 1 91 ? -4.103 -11.139 -13.417 1.00 86.31 91 LEU A O 1
ATOM 677 N N . ALA A 1 92 ? -6.304 -11.424 -13.054 1.00 88.50 92 ALA A N 1
ATOM 678 C CA . ALA A 1 92 ? -6.573 -12.101 -14.322 1.00 88.50 92 ALA A CA 1
ATOM 679 C C . ALA A 1 92 ? -6.321 -11.212 -15.553 1.00 88.50 92 ALA A C 1
ATOM 681 O O . ALA A 1 92 ? -5.964 -11.727 -16.610 1.00 88.50 92 ALA A O 1
ATOM 682 N N . VAL A 1 93 ? -6.489 -9.891 -15.423 1.00 89.69 93 VAL A N 1
ATOM 683 C CA . VAL A 1 93 ? -6.296 -8.939 -16.533 1.00 89.69 93 VAL A CA 1
ATOM 684 C C . VAL A 1 93 ? -5.008 -8.123 -16.429 1.00 89.69 93 VAL A C 1
ATOM 686 O O . VAL A 1 93 ? -4.632 -7.492 -17.409 1.00 89.69 93 VAL A O 1
ATOM 689 N N . ALA A 1 94 ? -4.307 -8.133 -15.290 1.00 86.38 94 ALA A N 1
ATOM 690 C CA . ALA A 1 94 ? -3.141 -7.278 -15.046 1.00 86.38 94 ALA A CA 1
ATOM 691 C C . ALA A 1 94 ? -2.028 -7.458 -16.089 1.00 86.38 94 ALA A C 1
ATOM 693 O O . ALA A 1 94 ? -1.409 -6.478 -16.485 1.00 86.38 94 ALA A O 1
ATOM 694 N N . GLY A 1 95 ? -1.800 -8.689 -16.558 1.00 86.88 95 GLY A N 1
ATOM 695 C CA . GLY A 1 95 ? -0.804 -8.981 -17.596 1.00 86.88 95 GLY A CA 1
ATOM 696 C C . GLY A 1 95 ? -1.231 -8.607 -19.020 1.00 86.88 95 GLY A C 1
ATOM 697 O O . GLY A 1 95 ? -0.422 -8.703 -19.934 1.00 86.88 95 GLY A O 1
ATOM 698 N N . LEU A 1 96 ? -2.492 -8.209 -19.223 1.00 90.25 96 LEU A N 1
ATOM 699 C CA . LEU A 1 96 ? -3.024 -7.776 -20.522 1.00 90.25 96 LEU A CA 1
ATOM 700 C C . LEU A 1 96 ? -2.941 -6.257 -20.710 1.00 90.25 96 LEU A C 1
ATOM 702 O O . LEU A 1 96 ? -3.198 -5.761 -21.806 1.00 90.25 96 LEU A O 1
ATOM 706 N N . LEU A 1 97 ? -2.651 -5.519 -19.639 1.00 91.06 97 LEU A N 1
ATOM 707 C CA . LEU A 1 97 ? -2.636 -4.065 -19.644 1.00 91.06 97 LEU A CA 1
ATOM 708 C C . LEU A 1 97 ? -1.234 -3.545 -19.942 1.00 91.06 97 LEU A C 1
ATOM 710 O O . LEU A 1 97 ? -0.242 -4.073 -19.442 1.00 91.06 97 LEU A O 1
ATOM 714 N N . ASP A 1 98 ? -1.167 -2.456 -20.704 1.00 94.81 98 ASP A N 1
ATOM 715 C CA . ASP A 1 98 ? 0.081 -1.731 -20.896 1.00 94.81 98 ASP A CA 1
ATOM 716 C C . ASP A 1 98 ? 0.581 -1.178 -19.540 1.00 94.81 98 ASP A C 1
ATOM 718 O O . ASP A 1 98 ? -0.184 -0.506 -18.826 1.00 94.81 98 ASP A O 1
ATOM 722 N N . PRO A 1 99 ? 1.837 -1.456 -19.143 1.00 92.88 99 PRO A N 1
ATOM 723 C CA . PRO A 1 99 ? 2.363 -1.034 -17.850 1.00 92.88 99 PRO A CA 1
ATOM 724 C C . PRO A 1 99 ? 2.332 0.480 -17.637 1.00 92.88 99 PRO A C 1
ATOM 726 O O . PRO A 1 99 ? 2.051 0.934 -16.525 1.00 92.88 99 PRO A O 1
ATOM 729 N N . ASP A 1 100 ? 2.605 1.271 -18.671 1.00 94.31 100 ASP A N 1
ATOM 730 C CA . ASP A 1 100 ? 2.719 2.721 -18.540 1.00 94.31 100 ASP A CA 1
ATOM 731 C C . ASP A 1 100 ? 1.341 3.380 -18.486 1.00 94.31 100 ASP A C 1
ATOM 733 O O . ASP A 1 100 ? 1.094 4.207 -17.601 1.00 94.31 100 ASP A O 1
ATOM 737 N N . GLN A 1 101 ? 0.396 2.934 -19.316 1.00 95.19 101 GLN A N 1
ATOM 738 C CA . GLN A 1 101 ? -1.009 3.333 -19.200 1.00 95.19 101 GLN A CA 1
ATOM 739 C C . GLN A 1 101 ? -1.571 2.982 -17.819 1.00 95.19 101 GLN A C 1
ATOM 741 O O . GLN A 1 101 ? -2.232 3.809 -17.189 1.00 95.19 101 GLN A O 1
ATOM 746 N N . THR A 1 102 ? -1.250 1.794 -17.300 1.00 93.81 102 THR A N 1
ATOM 747 C CA . THR A 1 102 ? -1.697 1.358 -15.970 1.00 93.81 102 THR A CA 1
ATOM 748 C C . THR A 1 102 ? -1.148 2.261 -14.864 1.00 93.81 102 THR A C 1
ATOM 750 O O . THR A 1 102 ? -1.905 2.685 -13.986 1.00 93.81 102 THR A O 1
ATOM 753 N N . LYS A 1 103 ? 0.144 2.618 -14.908 1.00 93.31 103 LYS A N 1
ATOM 754 C CA . LYS A 1 103 ? 0.747 3.569 -13.953 1.00 93.31 103 LYS A CA 1
ATOM 755 C C . LYS A 1 103 ? 0.062 4.935 -14.015 1.00 93.31 103 LYS A C 1
ATOM 757 O O . LYS A 1 103 ? -0.241 5.499 -12.964 1.00 93.31 103 LYS A O 1
ATOM 762 N N . VAL A 1 104 ? -0.222 5.448 -15.216 1.00 94.75 104 VAL A N 1
ATOM 763 C CA . VAL A 1 104 ? -0.930 6.729 -15.400 1.00 94.75 104 VAL A CA 1
ATOM 764 C C . VAL A 1 104 ? -2.335 6.662 -14.803 1.00 94.75 104 VAL A C 1
ATOM 766 O O . VAL A 1 104 ? -2.705 7.543 -14.028 1.00 94.75 104 VAL A O 1
ATOM 769 N N . MET A 1 105 ? -3.094 5.598 -15.079 1.00 94.00 105 MET A N 1
ATOM 770 C CA . MET A 1 105 ? -4.433 5.398 -14.513 1.00 94.00 105 MET A CA 1
ATOM 771 C C . MET A 1 105 ? -4.412 5.369 -12.981 1.00 94.00 105 MET A C 1
ATOM 773 O O . MET A 1 105 ? -5.240 6.018 -12.339 1.00 94.00 105 MET A O 1
ATOM 777 N N . ILE A 1 106 ? -3.445 4.661 -12.388 1.00 93.12 106 ILE A N 1
ATOM 778 C CA . ILE A 1 106 ? -3.252 4.625 -10.932 1.00 93.12 106 ILE A CA 1
ATOM 779 C C . ILE A 1 106 ? -2.897 6.016 -10.403 1.00 93.12 106 ILE A C 1
ATOM 781 O O . ILE A 1 106 ? -3.474 6.445 -9.407 1.00 93.12 106 ILE A O 1
ATOM 785 N N . GLY A 1 107 ? -1.999 6.744 -11.068 1.00 92.81 107 GLY A N 1
ATOM 786 C CA . GLY A 1 107 ? -1.643 8.115 -10.699 1.00 92.81 107 GLY A CA 1
ATOM 787 C C . GLY A 1 107 ? -2.851 9.053 -10.703 1.00 92.81 107 GLY A C 1
ATOM 788 O O . GLY A 1 107 ? -3.086 9.764 -9.724 1.00 92.81 107 GLY A O 1
ATOM 789 N N . CYS A 1 108 ? -3.674 9.000 -11.752 1.00 94.56 108 CYS A N 1
ATOM 790 C CA . CYS A 1 108 ? -4.929 9.748 -11.830 1.00 94.56 108 CYS A CA 1
ATOM 791 C C . CYS A 1 108 ? -5.897 9.365 -10.703 1.00 94.56 108 CYS A C 1
ATOM 793 O O . CYS A 1 108 ? -6.482 10.250 -10.077 1.00 94.56 108 CYS A O 1
ATOM 795 N N . LEU A 1 109 ? -6.045 8.068 -10.412 1.00 91.19 109 LEU A N 1
ATOM 796 C CA . LEU A 1 109 ? -6.889 7.583 -9.320 1.00 91.19 109 LEU A CA 1
ATOM 797 C C . LEU A 1 109 ? -6.398 8.086 -7.958 1.00 91.19 109 LEU A C 1
ATOM 799 O O . LEU A 1 109 ? -7.212 8.521 -7.146 1.00 91.19 109 LEU A O 1
ATOM 803 N N . VAL A 1 110 ? -5.086 8.051 -7.715 1.00 90.75 110 VAL A N 1
ATOM 804 C CA . VAL A 1 110 ? -4.470 8.568 -6.488 1.00 90.75 110 VAL A CA 1
ATOM 805 C C . VAL A 1 110 ? -4.767 10.055 -6.345 1.00 90.75 110 VAL A C 1
ATOM 807 O O . VAL A 1 110 ? -5.287 10.453 -5.307 1.00 90.75 110 VAL A O 1
ATOM 810 N N . ILE A 1 111 ? -4.514 10.851 -7.390 1.00 90.88 111 ILE A N 1
ATOM 811 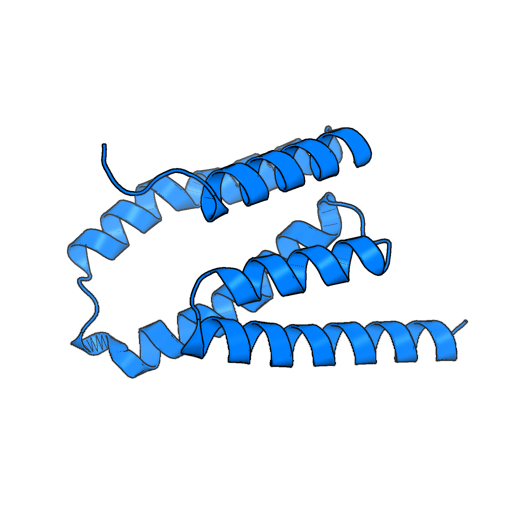C CA . ILE A 1 111 ? -4.775 12.297 -7.382 1.00 90.88 111 ILE A CA 1
ATOM 812 C C . ILE A 1 111 ? -6.251 12.573 -7.086 1.00 90.88 111 ILE A C 1
ATOM 814 O O . ILE A 1 111 ? -6.585 13.387 -6.225 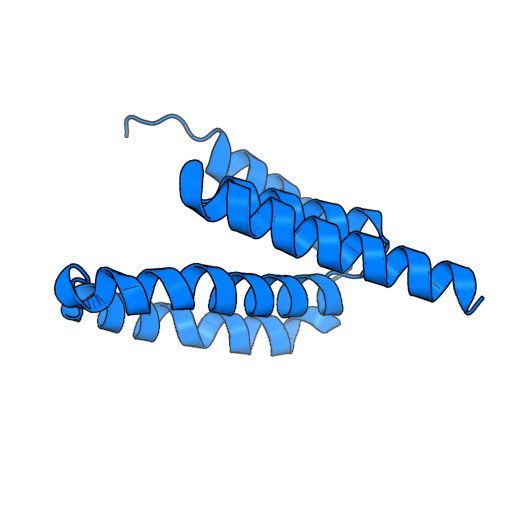1.00 90.88 111 ILE A O 1
ATOM 818 N N . PHE A 1 112 ? -7.150 11.874 -7.775 1.00 90.25 112 PHE A N 1
ATOM 819 C CA . PHE A 1 112 ? -8.582 12.012 -7.552 1.00 90.25 112 PHE A CA 1
ATOM 820 C C . PHE A 1 112 ? -8.965 11.658 -6.109 1.00 90.25 112 PHE A C 1
ATOM 822 O O . PHE A 1 112 ? -9.673 12.420 -5.454 1.00 90.25 112 PHE A O 1
ATOM 829 N N . ALA A 1 113 ? -8.478 10.533 -5.584 1.00 85.31 113 ALA A N 1
ATOM 830 C CA . ALA A 1 113 ? -8.812 10.066 -4.243 1.00 85.31 113 ALA A CA 1
ATOM 831 C C . ALA A 1 113 ? -8.284 10.992 -3.134 1.00 85.31 113 ALA A C 1
ATOM 833 O O . ALA A 1 113 ? -8.918 11.096 -2.081 1.00 85.31 113 ALA A O 1
ATOM 834 N N . THR A 1 114 ? -7.149 11.663 -3.347 1.00 85.94 114 THR A N 1
ATOM 835 C CA . THR A 1 114 ? -6.533 12.544 -2.344 1.00 85.94 114 THR A CA 1
ATOM 836 C C . THR A 1 114 ? -7.004 13.993 -2.426 1.00 85.94 114 THR A C 1
ATOM 838 O O . THR A 1 114 ? -7.117 14.637 -1.383 1.00 85.94 114 THR A O 1
ATOM 841 N N . TRP A 1 115 ? -7.299 14.508 -3.624 1.00 87.50 115 TRP A N 1
ATOM 842 C CA . TRP A 1 115 ? -7.672 15.914 -3.838 1.00 87.50 115 TRP A CA 1
ATOM 843 C C . TRP A 1 115 ? -9.153 16.147 -4.154 1.00 87.50 115 TRP A C 1
ATOM 845 O O . TRP A 1 115 ? -9.550 17.300 -4.335 1.00 87.50 115 TRP A O 1
ATOM 855 N N . LYS A 1 116 ? -10.003 15.110 -4.182 1.00 83.50 116 LYS A N 1
ATOM 856 C CA . LYS A 1 116 ? -11.457 15.311 -4.301 1.00 83.50 116 LYS A CA 1
ATOM 857 C C . LYS A 1 116 ? -11.959 16.250 -3.180 1.00 83.50 116 LYS A C 1
ATOM 859 O O . LYS A 1 116 ? -11.721 15.960 -2.003 1.00 83.50 116 LYS A O 1
ATOM 864 N N . PRO A 1 117 ? -12.697 17.334 -3.503 1.00 78.12 117 PRO A N 1
ATOM 865 C CA . PRO A 1 117 ? -13.267 18.234 -2.504 1.00 78.12 117 PRO A CA 1
ATOM 866 C C . PRO A 1 117 ? -14.187 17.486 -1.533 1.00 78.12 117 PRO A C 1
ATOM 868 O O . PRO A 1 117 ? -15.058 16.716 -1.945 1.00 78.12 117 PRO A O 1
ATOM 871 N N . LYS A 1 118 ? -14.010 17.719 -0.232 1.00 73.06 118 LYS A N 1
ATOM 872 C CA . LYS A 1 118 ? -14.887 17.173 0.810 1.00 73.06 118 LYS A CA 1
ATOM 873 C C . LYS A 1 118 ? -16.105 18.093 0.941 1.00 73.06 118 LYS A C 1
ATOM 875 O O . LYS A 1 118 ? -15.977 19.156 1.536 1.00 73.06 118 LYS A O 1
ATOM 880 N N . GLY A 1 119 ? -17.253 17.723 0.366 1.00 64.56 119 GLY A N 1
ATOM 881 C CA . GLY A 1 119 ? -18.471 18.541 0.490 1.00 64.56 119 GLY A CA 1
ATOM 882 C C . GLY A 1 119 ? -19.578 18.318 -0.543 1.00 64.56 119 GLY A C 1
ATOM 883 O O . GLY A 1 119 ? -20.270 19.276 -0.866 1.00 64.56 119 GLY A O 1
ATOM 884 N N . TRP A 1 120 ? -19.729 17.105 -1.075 1.00 45.00 120 TRP A N 1
ATOM 885 C CA . TRP A 1 120 ? -20.904 16.699 -1.857 1.00 45.00 120 TRP A CA 1
ATOM 886 C C . TRP A 1 120 ? -21.608 15.564 -1.126 1.00 45.00 120 TRP A C 1
ATOM 888 O O . TRP A 1 120 ? -20.877 14.631 -0.712 1.00 45.00 120 TRP A O 1
#

Foldseek 3Di:
DVVVVVVLVVQLVVLLVVLLVCCVPPNPVSLVSSLVSCVVSVHFCLPSVVVSVVSVCVSVVVVCVVCVVVDPVVVVVVCCVVPVVVVVVCNVCVVVDDRVVVVVVVVVVVCCVVPPDDDD

Secondary structure (DSSP, 8-state):
-HHHHHHHHHHHHHHHHHHHHHHHHHTTHHHHHHHHHHHHTT--HHHHHHHHHHHHHHHHHHHHHHTGGG--HHHHHHHHHHHTHHHHHHHHHHTTS-HHHHHHHHHHHHHHHHHS-S--